Protein AF-A0A1Y4I1W2-F1 (afdb_monomer_lite)

Sequence (93 aa):
MILDFAKDPNEYVSRRALLAMPALRPDCVEQFAPLFWERNCYSLELQEYQRIAVLVSLDAIHSDLLPQYLEQAKQDGRRYLLEHAERIEGGLL

pLDDT: mean 94.68, std 5.74, range [60.34, 98.44]

Foldseek 3Di:
DLVVQCVDPDLVSNLVSLLCCCVPPLVCLVVCLVVQQVDPPDDPVSNLSSLLSSLNSCLSSVHPCNVVSLVVLVVVPDDVSVVSSVCSVVVND

Radius of gyration: 12.1 Å; chains: 1; bounding box: 32×21×30 Å

Structure (mmCIF, N/CA/C/O backbone):
data_AF-A0A1Y4I1W2-F1
#
_entry.id   AF-A0A1Y4I1W2-F1
#
loop_
_atom_site.group_PDB
_atom_site.id
_atom_site.type_symbol
_atom_site.label_atom_id
_atom_site.label_alt_id
_atom_site.label_comp_id
_atom_site.label_asym_id
_atom_site.label_entity_id
_atom_site.label_seq_id
_atom_site.pdbx_PDB_ins_code
_atom_site.Cartn_x
_atom_site.Cartn_y
_atom_site.Cartn_z
_atom_site.occupancy
_atom_site.B_iso_or_equiv
_atom_site.auth_seq_id
_atom_site.auth_comp_id
_atom_site.auth_asym_id
_atom_site.auth_atom_id
_atom_site.pdbx_PDB_model_num
ATOM 1 N N . MET A 1 1 ? 12.274 -5.441 -14.350 1.00 83.19 1 MET A N 1
ATOM 2 C CA . MET A 1 1 ? 12.278 -3.964 -14.441 1.00 83.19 1 MET A CA 1
ATOM 3 C C . MET A 1 1 ? 11.490 -3.326 -13.293 1.00 83.19 1 MET A C 1
ATOM 5 O O . MET A 1 1 ? 12.134 -2.936 -12.337 1.00 83.19 1 MET A O 1
ATOM 9 N N . ILE A 1 2 ? 10.142 -3.271 -13.282 1.00 90.25 2 ILE A N 1
ATOM 10 C CA . ILE A 1 2 ? 9.396 -2.649 -12.151 1.00 90.25 2 ILE A CA 1
ATOM 11 C C . ILE A 1 2 ? 9.503 -3.431 -10.829 1.00 90.25 2 ILE A C 1
ATOM 13 O O . ILE A 1 2 ? 9.639 -2.840 -9.763 1.00 90.25 2 ILE A O 1
ATOM 17 N N . LEU A 1 3 ? 9.523 -4.765 -10.910 1.00 92.50 3 LEU A N 1
ATOM 18 C CA . LEU A 1 3 ? 9.657 -5.643 -9.741 1.00 92.50 3 LEU A CA 1
ATOM 19 C C . LEU A 1 3 ? 11.024 -5.520 -9.052 1.00 92.50 3 LEU A C 1
ATOM 21 O O . LEU A 1 3 ? 11.133 -5.794 -7.860 1.00 92.50 3 LEU A O 1
ATOM 25 N N . ASP A 1 4 ? 12.054 -5.106 -9.793 1.00 94.31 4 ASP A N 1
ATOM 26 C CA . ASP A 1 4 ? 13.392 -4.879 -9.242 1.00 94.31 4 ASP A CA 1
ATOM 27 C C . ASP A 1 4 ? 13.411 -3.566 -8.451 1.00 94.31 4 ASP A C 1
ATOM 29 O O . ASP A 1 4 ? 13.894 -3.538 -7.323 1.00 94.31 4 ASP A O 1
ATOM 33 N N . PHE A 1 5 ? 12.769 -2.512 -8.975 1.00 94.94 5 PHE A N 1
ATOM 34 C CA . PHE A 1 5 ? 12.607 -1.244 -8.257 1.00 94.94 5 PHE A CA 1
ATOM 35 C C . PHE A 1 5 ? 11.791 -1.394 -6.966 1.00 94.94 5 PHE A C 1
ATOM 37 O O . PHE A 1 5 ? 12.107 -0.747 -5.975 1.00 94.94 5 PHE A O 1
ATOM 44 N N . ALA A 1 6 ? 10.803 -2.295 -6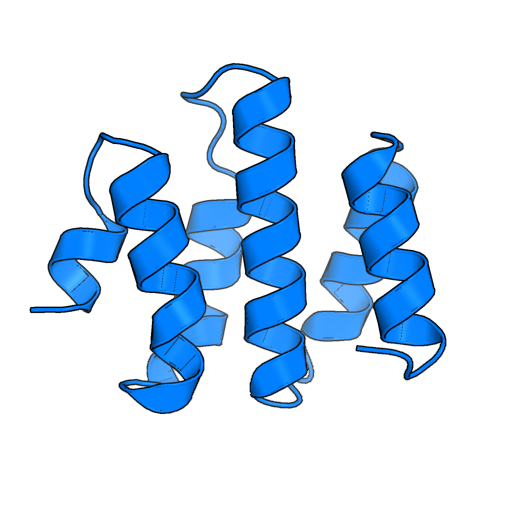.914 1.00 94.25 6 ALA A N 1
ATOM 45 C CA . ALA A 1 6 ? 10.052 -2.582 -5.682 1.00 94.25 6 ALA A CA 1
ATOM 46 C C . ALA A 1 6 ? 10.928 -3.167 -4.546 1.00 94.25 6 ALA A C 1
ATOM 48 O O . ALA A 1 6 ? 10.547 -3.147 -3.372 1.00 94.25 6 ALA A O 1
ATOM 49 N N . LYS A 1 7 ? 12.118 -3.678 -4.878 1.00 92.19 7 LYS A N 1
ATOM 50 C CA . LYS A 1 7 ? 13.100 -4.219 -3.928 1.00 92.19 7 LYS A CA 1
ATOM 51 C C . LYS A 1 7 ? 14.248 -3.250 -3.635 1.00 92.19 7 LYS A C 1
ATOM 53 O O . LYS A 1 7 ? 15.157 -3.615 -2.895 1.00 92.19 7 LYS A O 1
ATOM 58 N N . ASP A 1 8 ? 14.213 -2.044 -4.197 1.00 94.44 8 ASP A N 1
ATOM 59 C CA . ASP A 1 8 ? 15.255 -1.044 -3.992 1.00 94.44 8 ASP A CA 1
ATOM 60 C C . ASP A 1 8 ? 15.345 -0.643 -2.504 1.00 94.44 8 ASP A C 1
ATOM 62 O O . ASP A 1 8 ? 14.306 -0.489 -1.845 1.00 94.44 8 ASP A O 1
ATOM 66 N N . PRO A 1 9 ? 16.560 -0.487 -1.942 1.00 91.94 9 PRO A N 1
ATOM 67 C CA . PRO A 1 9 ? 16.726 -0.052 -0.559 1.00 91.94 9 PRO A CA 1
ATOM 68 C C . PRO A 1 9 ? 16.190 1.363 -0.316 1.00 91.94 9 PRO A C 1
ATOM 70 O O . PRO A 1 9 ? 15.801 1.671 0.808 1.00 91.94 9 PRO A O 1
ATOM 73 N N . ASN A 1 10 ? 16.133 2.223 -1.333 1.00 94.12 10 ASN A N 1
ATOM 74 C CA . ASN A 1 10 ? 15.550 3.550 -1.217 1.00 94.12 10 ASN A CA 1
ATOM 75 C C . ASN A 1 10 ? 14.016 3.447 -1.139 1.00 94.12 10 ASN A C 1
ATOM 77 O O . ASN A 1 10 ? 13.357 2.986 -2.078 1.00 94.12 10 ASN A O 1
ATOM 81 N N . GLU A 1 11 ? 13.441 3.903 -0.021 1.00 94.69 11 GLU A N 1
ATOM 82 C CA . GLU A 1 11 ? 11.987 3.915 0.189 1.00 94.69 11 GLU A CA 1
ATOM 83 C C . GLU A 1 11 ? 11.263 4.604 -0.962 1.00 94.69 11 GLU A C 1
ATOM 85 O O . GLU A 1 11 ? 10.294 4.062 -1.480 1.00 94.69 11 GLU A O 1
ATOM 90 N N . TYR A 1 12 ? 11.772 5.745 -1.427 1.00 95.12 12 TYR A N 1
ATOM 91 C CA . TYR A 1 12 ? 11.110 6.509 -2.473 1.00 95.12 12 TYR A CA 1
ATOM 92 C C . TYR A 1 12 ? 11.017 5.700 -3.770 1.00 95.12 12 TYR A C 1
ATOM 94 O O . TYR A 1 12 ? 9.962 5.651 -4.399 1.00 95.12 12 TYR A O 1
ATOM 102 N N . VAL A 1 13 ? 12.102 5.024 -4.159 1.00 96.31 13 VAL A N 1
ATOM 103 C CA . VAL A 1 13 ? 12.139 4.200 -5.377 1.00 96.31 13 VAL A CA 1
ATOM 104 C C . VAL A 1 13 ? 11.186 3.017 -5.245 1.00 96.31 13 VAL A C 1
ATOM 106 O O . VAL A 1 13 ? 10.337 2.810 -6.115 1.00 96.31 13 VAL A O 1
ATOM 109 N N . SER A 1 14 ? 11.275 2.283 -4.135 1.00 96.00 14 SER A N 1
ATOM 110 C CA . SER A 1 14 ? 10.429 1.111 -3.906 1.00 96.00 14 SER A CA 1
ATOM 111 C C . SER A 1 14 ? 8.948 1.470 -3.782 1.00 96.00 14 SER A C 1
ATOM 113 O O . SER A 1 14 ? 8.109 0.814 -4.403 1.00 96.00 14 SER A O 1
ATOM 115 N N . ARG A 1 15 ? 8.603 2.562 -3.093 1.00 96.81 15 ARG A N 1
ATOM 116 C CA . ARG A 1 15 ? 7.231 3.074 -2.999 1.00 96.81 15 ARG A CA 1
ATOM 117 C C . ARG A 1 15 ? 6.684 3.518 -4.349 1.00 96.81 15 ARG A C 1
ATOM 119 O O . ARG A 1 15 ? 5.551 3.183 -4.688 1.00 96.81 15 ARG A O 1
ATOM 126 N N . ARG A 1 16 ? 7.463 4.255 -5.149 1.00 97.56 16 ARG A N 1
ATOM 127 C CA . ARG A 1 16 ? 7.036 4.662 -6.501 1.00 97.56 16 ARG A CA 1
ATOM 128 C C . ARG A 1 16 ? 6.840 3.459 -7.418 1.00 97.56 16 ARG A C 1
ATOM 130 O O . ARG A 1 16 ? 5.930 3.488 -8.242 1.00 97.56 16 ARG A O 1
ATOM 137 N N . ALA A 1 17 ? 7.639 2.408 -7.250 1.00 97.38 17 ALA A N 1
ATOM 138 C CA . ALA A 1 17 ? 7.449 1.164 -7.979 1.00 97.38 17 ALA A CA 1
ATOM 139 C C . ALA A 1 17 ? 6.142 0.460 -7.592 1.00 97.38 17 ALA A C 1
ATOM 141 O O . ALA A 1 17 ? 5.423 0.017 -8.486 1.00 97.38 17 ALA A O 1
ATOM 142 N N . LEU A 1 18 ? 5.807 0.413 -6.295 1.00 97.44 18 LEU A N 1
ATOM 143 C CA . LEU A 1 18 ? 4.538 -0.145 -5.819 1.00 97.44 18 LEU A CA 1
ATOM 144 C C . LEU A 1 18 ? 3.337 0.623 -6.387 1.00 97.44 18 LEU A C 1
ATOM 146 O O . LEU A 1 18 ? 2.454 0.011 -6.973 1.00 97.44 18 LEU A O 1
ATOM 150 N N . LEU A 1 19 ? 3.355 1.958 -6.328 1.00 97.69 19 LEU A N 1
ATOM 151 C CA . LEU A 1 19 ? 2.269 2.800 -6.854 1.00 97.69 19 LEU A CA 1
ATOM 152 C C . LEU A 1 19 ? 2.065 2.675 -8.373 1.00 97.69 19 LEU A C 1
ATOM 154 O O . LEU A 1 19 ? 0.968 2.905 -8.870 1.00 97.69 19 LEU A O 1
ATOM 158 N N . ALA A 1 20 ? 3.111 2.334 -9.128 1.00 97.56 20 ALA A N 1
ATOM 159 C CA . ALA A 1 20 ? 3.008 2.081 -10.565 1.00 97.56 20 ALA A CA 1
ATOM 160 C C . ALA A 1 20 ? 2.598 0.631 -10.891 1.00 97.56 20 ALA A C 1
ATOM 162 O O . ALA A 1 20 ? 2.247 0.326 -12.033 1.00 97.56 20 ALA A O 1
ATOM 163 N N . MET A 1 21 ? 2.660 -0.274 -9.910 1.00 96.75 21 MET A N 1
ATOM 164 C CA . MET A 1 21 ? 2.439 -1.703 -10.099 1.00 96.75 21 MET A CA 1
ATOM 165 C C . MET A 1 21 ? 1.013 -2.046 -10.555 1.00 96.75 21 MET A C 1
ATOM 167 O O . MET A 1 21 ? 0.922 -2.844 -11.483 1.00 96.75 21 MET A O 1
ATOM 171 N N . PRO A 1 22 ? -0.076 -1.424 -10.053 1.00 97.44 22 PRO A N 1
ATOM 172 C CA . PRO A 1 22 ? -1.430 -1.677 -10.558 1.00 97.44 22 PRO A CA 1
ATOM 173 C C . PRO A 1 22 ? -1.567 -1.529 -12.080 1.00 97.44 22 PRO A C 1
ATOM 175 O O . PRO A 1 22 ? -2.216 -2.341 -12.730 1.00 97.44 22 PRO A O 1
ATOM 178 N N . ALA A 1 23 ? -0.903 -0.531 -12.672 1.00 97.19 23 ALA A N 1
ATOM 179 C CA . ALA A 1 23 ? -0.978 -0.274 -14.110 1.00 97.19 23 ALA A CA 1
ATOM 180 C C . ALA A 1 23 ? -0.075 -1.197 -14.948 1.00 97.19 23 ALA A C 1
ATOM 182 O O . ALA A 1 23 ? -0.357 -1.444 -16.118 1.00 97.19 23 ALA A O 1
ATOM 183 N N . LEU A 1 24 ? 1.039 -1.671 -14.380 1.00 96.56 24 LEU A N 1
ATOM 184 C CA . LEU A 1 24 ? 2.071 -2.405 -15.123 1.00 96.56 24 LEU A CA 1
ATOM 185 C C . LEU A 1 24 ? 2.036 -3.917 -14.884 1.00 96.56 24 LEU A C 1
ATOM 187 O O . LEU A 1 24 ? 2.359 -4.685 -15.787 1.00 96.56 24 LEU A O 1
ATOM 191 N N . ARG A 1 25 ? 1.733 -4.326 -13.651 1.00 95.88 25 ARG A N 1
ATOM 192 C CA . ARG A 1 25 ? 1.764 -5.696 -13.118 1.00 95.88 25 ARG A CA 1
ATOM 193 C C . ARG A 1 25 ? 0.730 -5.858 -11.988 1.00 95.88 25 ARG A C 1
ATOM 195 O O . ARG A 1 25 ? 1.123 -6.125 -10.850 1.00 95.88 25 ARG A O 1
ATOM 202 N N . PRO A 1 26 ? -0.577 -5.679 -12.267 1.00 96.06 26 PRO A N 1
ATOM 203 C CA . PRO A 1 26 ? -1.626 -5.804 -11.248 1.00 96.06 26 PRO A CA 1
ATOM 204 C C . PRO A 1 26 ? -1.608 -7.176 -10.561 1.00 96.06 26 PRO A C 1
ATOM 206 O O . PRO A 1 26 ? -1.860 -7.269 -9.365 1.00 96.06 26 PRO A O 1
ATOM 209 N N . ASP A 1 27 ? -1.186 -8.216 -11.288 1.00 95.56 27 ASP A N 1
ATOM 210 C CA . ASP A 1 27 ? -1.001 -9.590 -10.811 1.00 95.56 27 ASP A CA 1
ATOM 211 C C . ASP A 1 27 ? -0.004 -9.729 -9.646 1.00 95.56 27 ASP A C 1
ATOM 213 O O . ASP A 1 27 ? -0.002 -10.739 -8.950 1.00 95.56 27 ASP A O 1
ATOM 217 N N . CYS A 1 28 ? 0.857 -8.732 -9.434 1.00 96.00 28 CYS A N 1
ATOM 218 C CA . CYS A 1 28 ? 1.884 -8.755 -8.396 1.00 96.00 28 CYS A CA 1
ATOM 219 C C . CYS A 1 28 ? 1.527 -7.917 -7.158 1.00 96.00 28 CYS A C 1
ATOM 221 O O . CYS A 1 28 ? 2.199 -8.055 -6.139 1.00 96.00 28 CYS A O 1
ATOM 223 N N . VAL A 1 29 ? 0.517 -7.042 -7.210 1.00 97.19 29 VAL A N 1
ATOM 224 C CA . VAL A 1 29 ? 0.266 -6.055 -6.139 1.00 97.19 29 VAL A CA 1
ATOM 225 C C . VAL A 1 29 ? 0.011 -6.737 -4.794 1.00 97.19 29 VAL A C 1
ATOM 227 O O . VAL A 1 29 ? 0.667 -6.410 -3.804 1.00 97.19 29 VAL A O 1
ATOM 230 N N . GLU A 1 30 ? -0.870 -7.737 -4.767 1.00 97.69 30 GLU A N 1
ATOM 231 C CA . GLU A 1 30 ? -1.197 -8.487 -3.547 1.00 97.69 30 GLU A CA 1
ATOM 232 C C . GLU A 1 30 ? 0.020 -9.214 -2.964 1.00 97.69 30 GLU A C 1
ATOM 234 O O . GLU A 1 30 ? 0.203 -9.243 -1.749 1.00 97.69 30 GLU A O 1
ATOM 239 N N . GLN A 1 31 ? 0.909 -9.735 -3.818 1.00 95.81 31 GLN A N 1
ATOM 240 C CA . GLN A 1 31 ? 2.144 -10.392 -3.383 1.00 95.81 31 GLN A CA 1
ATOM 241 C C . GLN A 1 31 ? 3.094 -9.416 -2.670 1.00 95.81 31 GLN A C 1
ATOM 243 O O . GLN A 1 31 ? 3.817 -9.804 -1.750 1.00 95.81 31 GLN A O 1
ATOM 248 N N . PHE A 1 32 ? 3.123 -8.153 -3.099 1.00 95.50 32 PHE A N 1
ATOM 249 C CA . PHE A 1 32 ? 4.001 -7.135 -2.525 1.00 95.50 32 PHE A CA 1
ATOM 250 C C . PHE A 1 32 ? 3.388 -6.395 -1.332 1.00 95.50 32 PHE A C 1
ATOM 252 O O . PHE A 1 32 ? 4.149 -5.845 -0.535 1.00 95.50 32 PHE A O 1
ATOM 259 N N . ALA A 1 33 ? 2.065 -6.420 -1.158 1.00 97.12 33 ALA A N 1
ATOM 260 C CA . ALA A 1 33 ? 1.386 -5.801 -0.022 1.00 97.12 33 ALA A CA 1
ATOM 261 C C . ALA A 1 33 ? 1.992 -6.185 1.350 1.00 97.12 33 ALA A C 1
ATOM 263 O O . ALA A 1 33 ? 2.426 -5.269 2.055 1.00 97.12 33 ALA A O 1
ATOM 264 N N . PRO A 1 34 ? 2.157 -7.478 1.718 1.00 96.38 34 PRO A N 1
ATOM 265 C CA . PRO A 1 34 ? 2.731 -7.836 3.019 1.00 96.38 34 PRO A CA 1
ATOM 266 C C . PRO A 1 34 ? 4.199 -7.407 3.135 1.00 96.38 34 PRO A C 1
ATOM 268 O O . PRO A 1 34 ? 4.618 -6.868 4.158 1.00 96.38 34 PRO A O 1
ATOM 271 N N . LEU A 1 35 ? 4.969 -7.546 2.048 1.00 94.19 35 LEU A N 1
ATOM 272 C CA . LEU A 1 35 ? 6.387 -7.170 2.009 1.00 94.19 35 LEU A CA 1
ATOM 273 C C . LEU A 1 35 ? 6.611 -5.679 2.266 1.00 94.19 35 LEU A C 1
ATOM 275 O O . LEU A 1 35 ? 7.652 -5.296 2.797 1.00 94.19 35 LEU A O 1
ATOM 279 N N . PHE A 1 36 ? 5.677 -4.835 1.829 1.00 95.69 36 PHE A N 1
ATOM 280 C CA . PHE A 1 36 ? 5.738 -3.396 2.041 1.00 95.69 36 PHE A CA 1
ATOM 281 C C . PHE A 1 36 ? 5.141 -2.988 3.386 1.00 95.69 36 PHE A C 1
ATOM 283 O O . PHE A 1 36 ? 5.669 -2.086 4.030 1.00 95.69 36 PHE A O 1
ATOM 290 N N . TRP A 1 37 ? 4.082 -3.662 3.829 1.00 96.94 37 TRP A N 1
ATOM 291 C CA . TRP A 1 37 ? 3.407 -3.353 5.085 1.00 96.94 37 TRP A CA 1
ATOM 292 C C . TRP A 1 37 ? 4.269 -3.634 6.322 1.00 96.94 37 TRP A C 1
ATOM 294 O O . TRP A 1 37 ? 4.299 -2.841 7.270 1.00 96.94 37 TRP A O 1
ATOM 304 N N . GLU A 1 38 ? 4.984 -4.761 6.297 1.00 94.31 38 GLU A N 1
ATOM 305 C CA . GLU A 1 38 ? 5.816 -5.251 7.401 1.00 94.31 38 GLU A CA 1
ATOM 306 C C . GLU A 1 38 ? 7.227 -4.644 7.406 1.00 94.31 38 GLU A C 1
ATOM 308 O O . GLU A 1 38 ? 7.983 -4.818 8.365 1.00 94.31 38 GLU A O 1
ATOM 313 N N . ARG A 1 39 ? 7.607 -3.911 6.351 1.00 90.31 39 ARG A N 1
ATOM 314 C CA . ARG A 1 39 ? 8.950 -3.341 6.223 1.00 90.31 39 ARG A CA 1
ATOM 315 C C . ARG A 1 39 ? 9.159 -2.232 7.257 1.00 90.31 39 ARG A C 1
ATOM 317 O O . ARG A 1 39 ? 8.611 -1.141 7.156 1.00 90.31 39 ARG A O 1
ATOM 324 N N . ASN A 1 40 ? 10.021 -2.498 8.232 1.00 90.31 40 ASN A N 1
ATOM 325 C CA . ASN A 1 40 ? 10.309 -1.604 9.357 1.00 90.31 40 ASN A CA 1
ATOM 326 C C . ASN A 1 40 ? 11.733 -1.013 9.328 1.00 90.31 40 ASN A C 1
ATOM 328 O O . ASN A 1 40 ? 12.211 -0.502 10.338 1.00 90.31 40 ASN A O 1
ATOM 332 N N . CYS A 1 41 ? 12.415 -1.062 8.179 1.00 89.50 41 CYS A N 1
ATOM 333 C CA . CYS A 1 41 ? 13.787 -0.565 8.026 1.00 89.50 41 CYS A CA 1
ATOM 334 C C . CYS A 1 41 ? 13.896 0.946 7.739 1.00 89.50 41 CYS A C 1
ATOM 336 O O . CYS A 1 41 ? 15.008 1.464 7.644 1.00 89.50 41 CYS A O 1
ATOM 338 N N . TYR A 1 42 ? 12.769 1.655 7.612 1.00 91.06 42 TYR A N 1
ATOM 339 C CA . TYR A 1 42 ? 12.719 3.107 7.402 1.00 91.06 42 TYR A CA 1
ATOM 340 C C . TYR A 1 42 ? 12.325 3.866 8.674 1.00 91.06 42 TYR A C 1
ATOM 342 O O . TYR A 1 42 ? 11.870 3.268 9.651 1.00 91.06 42 TYR A O 1
ATOM 350 N N . SER A 1 43 ? 12.466 5.196 8.662 1.00 94.00 43 SER A N 1
ATOM 351 C CA . SER A 1 43 ? 11.913 6.053 9.718 1.00 94.00 43 SER A CA 1
ATOM 352 C C . SER A 1 43 ? 10.392 5.887 9.820 1.00 94.00 43 SER A C 1
ATOM 354 O O . SER A 1 43 ? 9.739 5.477 8.861 1.00 94.00 43 SER A O 1
ATOM 356 N N . LEU A 1 44 ? 9.810 6.227 10.973 1.00 92.56 44 LEU A N 1
ATOM 357 C CA . LEU A 1 44 ? 8.364 6.089 11.200 1.00 92.56 44 LEU A CA 1
ATOM 358 C C . LEU A 1 44 ? 7.523 6.852 10.164 1.00 92.56 44 LEU A C 1
ATOM 360 O O . LEU A 1 44 ? 6.505 6.336 9.712 1.00 92.56 44 LEU A O 1
ATOM 364 N N . GLU A 1 45 ? 7.984 8.035 9.756 1.00 93.31 45 GLU A N 1
ATOM 365 C CA . GLU A 1 45 ? 7.356 8.841 8.704 1.00 93.31 45 GLU A CA 1
ATOM 366 C C . GLU A 1 45 ? 7.379 8.122 7.345 1.00 93.31 45 GLU A C 1
ATOM 368 O O . GLU A 1 45 ? 6.363 8.004 6.668 1.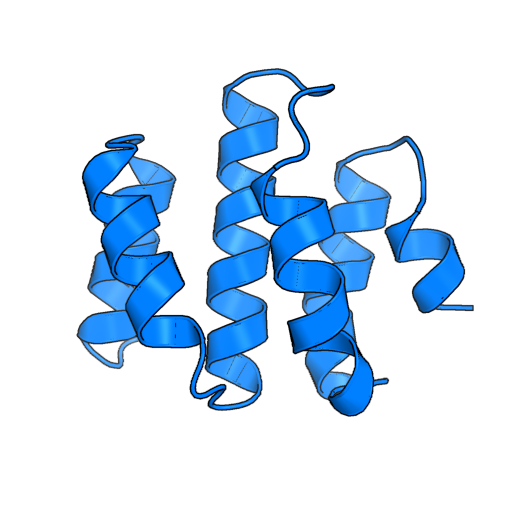00 93.31 45 GLU A O 1
ATOM 373 N N . LEU A 1 46 ? 8.526 7.567 6.951 1.00 94.62 46 LEU A N 1
ATOM 374 C CA . LEU A 1 46 ? 8.645 6.843 5.686 1.00 94.62 46 LEU A CA 1
ATOM 375 C C . LEU A 1 46 ? 7.845 5.532 5.687 1.00 94.62 46 LEU A C 1
ATOM 377 O O . LEU A 1 46 ? 7.240 5.179 4.678 1.00 94.62 46 LEU A O 1
ATOM 381 N N . GLN A 1 47 ? 7.775 4.839 6.826 1.00 94.69 47 GLN A N 1
ATOM 382 C CA . GLN A 1 47 ? 6.901 3.674 6.981 1.00 94.69 47 GLN A CA 1
ATOM 383 C C . GLN A 1 47 ? 5.419 4.040 6.796 1.00 94.69 47 GLN A C 1
ATOM 385 O O . GLN A 1 47 ? 4.650 3.231 6.282 1.00 94.69 47 GLN A O 1
ATOM 390 N N . GLU A 1 48 ? 5.001 5.236 7.221 1.00 96.06 48 GLU A N 1
ATOM 391 C CA . GLU A 1 48 ? 3.636 5.728 7.011 1.00 96.06 48 GLU A CA 1
ATOM 392 C C . GLU A 1 48 ? 3.325 5.873 5.517 1.00 96.06 48 GLU A C 1
ATOM 394 O O . GLU A 1 48 ? 2.362 5.280 5.028 1.00 96.06 48 GLU A O 1
ATOM 399 N N . TYR A 1 49 ? 4.188 6.558 4.761 1.00 96.00 49 TYR A N 1
ATOM 400 C CA . TYR A 1 49 ? 4.021 6.704 3.311 1.00 96.00 49 TYR A CA 1
ATOM 401 C C . TYR A 1 49 ? 4.062 5.373 2.563 1.00 96.00 49 TYR A C 1
ATOM 403 O O . TYR A 1 49 ? 3.324 5.182 1.590 1.00 96.00 49 TYR A O 1
ATOM 411 N N . GLN A 1 50 ? 4.900 4.441 3.009 1.00 96.50 50 GLN A N 1
ATOM 412 C CA . GLN A 1 50 ? 4.978 3.114 2.421 1.00 96.50 50 GLN A CA 1
ATOM 413 C C . GLN A 1 50 ? 3.669 2.332 2.609 1.00 96.50 50 GLN A C 1
ATOM 415 O O . GLN A 1 50 ? 3.170 1.733 1.657 1.00 96.50 50 GLN A O 1
ATOM 420 N N . ARG A 1 51 ? 3.081 2.368 3.809 1.00 97.44 51 ARG A N 1
ATOM 421 C CA . ARG A 1 51 ? 1.797 1.711 4.099 1.00 97.44 51 ARG A CA 1
ATOM 422 C C . ARG A 1 51 ? 0.634 2.362 3.362 1.00 97.44 51 ARG A C 1
ATOM 424 O O . ARG A 1 51 ? -0.202 1.646 2.821 1.00 97.44 51 ARG A O 1
ATOM 431 N N . ILE A 1 52 ? 0.631 3.690 3.237 1.00 97.69 52 ILE A N 1
ATOM 432 C CA . ILE A 1 52 ? -0.330 4.400 2.379 1.00 97.69 52 ILE A CA 1
ATOM 433 C C . ILE A 1 52 ? -0.249 3.872 0.940 1.00 97.69 52 ILE A C 1
ATOM 435 O O . ILE A 1 52 ? -1.277 3.626 0.314 1.00 97.69 52 ILE A O 1
ATOM 439 N N . ALA A 1 53 ? 0.956 3.634 0.412 1.00 97.81 53 ALA A N 1
ATOM 440 C CA . ALA A 1 53 ? 1.108 3.090 -0.935 1.00 97.81 53 ALA A CA 1
ATOM 441 C C . ALA A 1 53 ? 0.568 1.660 -1.085 1.00 97.81 53 ALA A C 1
ATOM 443 O O . ALA A 1 53 ? 0.083 1.328 -2.166 1.00 97.81 53 ALA A O 1
ATOM 444 N N . VAL A 1 54 ? 0.608 0.837 -0.030 1.00 98.25 54 VAL A N 1
ATOM 445 C CA . VAL A 1 54 ? -0.061 -0.476 -0.02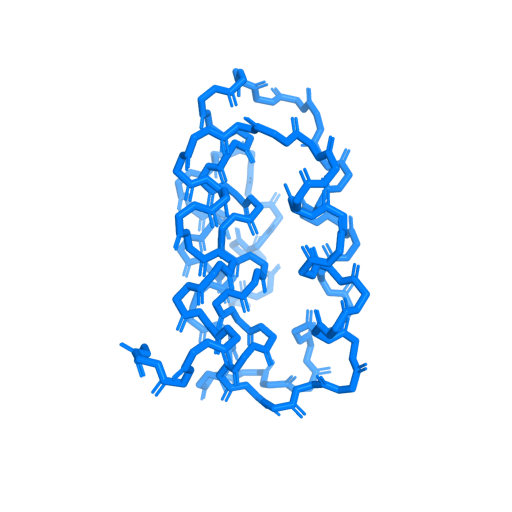0 1.00 98.25 54 VAL A CA 1
ATOM 446 C C . VAL A 1 54 ? -1.566 -0.297 -0.179 1.00 98.25 54 VAL A C 1
ATOM 448 O O . VAL A 1 54 ? -2.139 -0.888 -1.091 1.00 98.25 54 VAL A O 1
ATOM 451 N N . LEU A 1 55 ? -2.183 0.567 0.634 1.00 98.31 55 LEU A N 1
ATOM 452 C CA . LEU A 1 55 ? -3.624 0.822 0.569 1.00 98.31 55 LEU A CA 1
ATOM 453 C C . LEU A 1 55 ? -4.057 1.308 -0.819 1.00 98.31 55 LEU A C 1
ATOM 455 O O . LEU A 1 55 ? -4.942 0.721 -1.431 1.00 98.31 55 LEU A O 1
ATOM 459 N N . VAL A 1 56 ? -3.374 2.327 -1.347 1.00 98.06 56 VAL A N 1
ATOM 460 C CA . VAL A 1 56 ? -3.666 2.901 -2.671 1.00 98.06 56 VAL A CA 1
ATOM 461 C C . VAL A 1 56 ? -3.506 1.865 -3.785 1.00 98.06 56 VAL A C 1
ATOM 463 O O . VAL A 1 56 ? -4.294 1.836 -4.724 1.00 98.06 56 VAL A O 1
ATOM 466 N N . SER A 1 57 ? -2.487 1.007 -3.704 1.00 98.25 57 SER A N 1
ATOM 467 C CA . SER A 1 57 ? -2.243 0.018 -4.759 1.00 98.25 57 SER A CA 1
ATOM 468 C C . SER A 1 57 ? -3.275 -1.107 -4.739 1.00 98.25 57 SER A C 1
ATOM 470 O O . SER A 1 57 ? -3.683 -1.556 -5.806 1.00 98.25 57 SER A O 1
ATOM 472 N N . LEU A 1 58 ? -3.704 -1.546 -3.551 1.00 98.44 58 LEU A N 1
ATOM 473 C CA . LEU A 1 58 ? -4.760 -2.550 -3.390 1.00 98.44 58 LEU A CA 1
ATOM 474 C C . LEU A 1 58 ? -6.125 -2.018 -3.841 1.00 98.44 58 LEU A C 1
ATOM 476 O O . LEU A 1 58 ? -6.859 -2.735 -4.517 1.00 98.44 58 LEU A O 1
ATOM 480 N N . ASP A 1 59 ? -6.435 -0.762 -3.518 1.00 98.00 59 ASP A N 1
ATOM 481 C CA . ASP A 1 59 ? -7.646 -0.076 -3.974 1.00 98.00 59 ASP A CA 1
ATOM 482 C C . ASP A 1 59 ? -7.701 0.042 -5.500 1.00 98.00 59 ASP A C 1
ATOM 484 O O . ASP A 1 59 ? -8.692 -0.341 -6.121 1.00 98.00 59 ASP A O 1
ATOM 488 N N . ALA A 1 60 ? -6.585 0.428 -6.126 1.00 97.75 60 ALA A N 1
ATOM 489 C CA . ALA A 1 60 ? -6.485 0.560 -7.579 1.00 97.75 60 ALA A CA 1
ATOM 490 C C . ALA A 1 60 ? -6.732 -0.747 -8.358 1.00 97.75 60 ALA A C 1
ATOM 492 O O . ALA A 1 60 ? -7.049 -0.691 -9.546 1.00 97.75 60 ALA A O 1
ATOM 493 N N . ILE A 1 61 ? -6.563 -1.913 -7.725 1.00 97.62 61 ILE A N 1
ATOM 494 C CA . ILE A 1 61 ? -6.869 -3.219 -8.333 1.00 97.62 61 ILE A CA 1
ATOM 495 C C . ILE A 1 61 ? -8.151 -3.856 -7.782 1.00 97.62 61 ILE A C 1
ATOM 497 O O . ILE A 1 61 ? -8.447 -4.993 -8.140 1.00 97.62 61 ILE A O 1
ATOM 501 N N . HIS A 1 62 ? -8.892 -3.150 -6.921 1.00 96.38 62 HIS A N 1
ATOM 502 C CA . HIS A 1 62 ? -10.065 -3.663 -6.207 1.00 96.38 62 HIS A CA 1
ATOM 503 C C . HIS A 1 62 ? -9.797 -5.004 -5.504 1.00 96.38 62 HIS A C 1
ATOM 505 O O . HIS A 1 62 ? -10.583 -5.942 -5.607 1.00 96.38 62 HIS A O 1
ATOM 511 N N . SER A 1 63 ? -8.653 -5.101 -4.821 1.00 97.75 63 SER A N 1
ATOM 512 C CA . SER A 1 63 ? -8.229 -6.331 -4.149 1.00 97.75 63 SER A CA 1
ATOM 513 C C . SER A 1 63 ? -9.146 -6.693 -2.981 1.00 97.75 63 SER A C 1
ATOM 515 O O . SER A 1 63 ? -9.452 -5.852 -2.132 1.00 97.75 63 SER A O 1
ATOM 517 N N . ASP A 1 64 ? -9.461 -7.983 -2.855 1.00 97.06 64 ASP A N 1
ATOM 518 C CA . ASP A 1 64 ? -10.181 -8.545 -1.706 1.00 97.06 64 ASP A CA 1
ATOM 519 C C . ASP A 1 64 ? -9.385 -8.435 -0.388 1.00 97.06 64 ASP A C 1
ATOM 521 O O . ASP A 1 64 ? -9.948 -8.586 0.697 1.00 97.06 64 ASP A O 1
ATOM 525 N N . LEU A 1 65 ? -8.077 -8.146 -0.452 1.00 97.38 65 LEU A N 1
ATOM 526 C CA . LEU A 1 65 ? -7.235 -7.917 0.727 1.00 97.38 65 LEU A CA 1
ATOM 527 C C . LEU A 1 65 ? -7.385 -6.504 1.301 1.00 97.38 65 LEU A C 1
ATOM 529 O O . LEU A 1 65 ? -7.013 -6.273 2.453 1.00 97.38 65 LEU A O 1
ATOM 533 N N . LEU A 1 66 ? -7.908 -5.550 0.526 1.00 97.94 66 LEU A N 1
ATOM 534 C CA . LEU A 1 66 ? -7.988 -4.146 0.927 1.00 97.94 66 LEU A CA 1
ATOM 535 C C . LEU A 1 66 ? -8.689 -3.935 2.286 1.00 97.94 66 LEU A C 1
ATOM 537 O O . LEU A 1 66 ? -8.104 -3.239 3.120 1.00 97.94 66 LEU A O 1
ATOM 541 N N . PRO A 1 67 ? -9.854 -4.553 2.584 1.00 97.62 67 PRO A N 1
ATOM 542 C CA . PRO A 1 67 ? -10.523 -4.371 3.875 1.00 97.62 67 PRO A CA 1
ATOM 543 C C . PRO A 1 67 ? -9.644 -4.744 5.074 1.0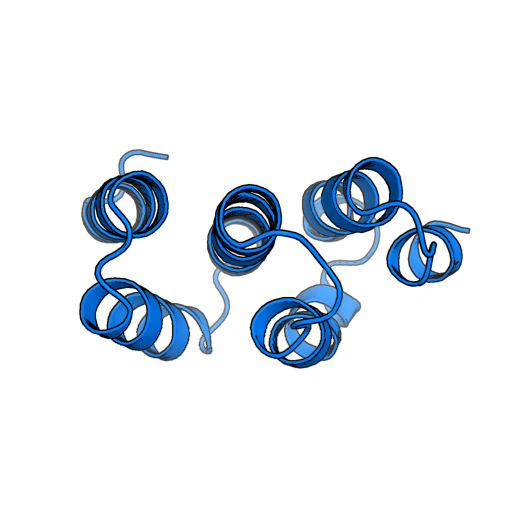0 97.62 67 PRO A C 1
ATOM 545 O O . PRO A 1 67 ? -9.657 -4.057 6.093 1.00 97.62 67 PRO A O 1
ATOM 548 N N . GLN A 1 68 ? -8.826 -5.795 4.949 1.00 97.94 68 GLN A N 1
ATOM 549 C CA . GLN A 1 68 ? -7.907 -6.201 6.013 1.00 97.94 68 GLN A CA 1
ATOM 550 C C . GLN A 1 68 ? -6.862 -5.112 6.291 1.00 97.94 68 GLN A C 1
ATOM 552 O O . GLN A 1 68 ? -6.611 -4.779 7.450 1.00 97.94 68 GLN A O 1
ATOM 557 N N . TYR A 1 69 ? -6.260 -4.545 5.245 1.00 98.12 69 TYR A N 1
ATOM 558 C CA . TYR A 1 69 ? -5.229 -3.519 5.403 1.00 98.12 69 TYR A CA 1
ATOM 559 C C . TYR A 1 69 ? -5.795 -2.178 5.884 1.00 98.12 69 TYR A C 1
ATOM 561 O O . TYR A 1 69 ? -5.115 -1.467 6.623 1.00 98.12 69 TYR A O 1
ATOM 569 N N . LEU A 1 70 ? -7.039 -1.846 5.529 1.00 97.94 70 LEU A N 1
ATOM 570 C CA . LEU A 1 70 ? -7.739 -0.672 6.059 1.00 97.94 70 LEU A CA 1
ATOM 571 C C . LEU A 1 70 ? -7.947 -0.780 7.574 1.00 97.94 70 LEU A C 1
ATOM 573 O O . LEU A 1 70 ? -7.644 0.160 8.307 1.00 97.94 70 LEU A O 1
ATOM 577 N N . GLU A 1 71 ? -8.370 -1.941 8.071 1.00 97.62 71 GLU A N 1
ATOM 578 C CA . GLU A 1 71 ? -8.489 -2.168 9.515 1.00 97.62 71 GLU A CA 1
ATOM 579 C C . GLU A 1 71 ? -7.130 -2.085 10.223 1.00 97.62 71 GLU A C 1
ATOM 581 O O . GLU A 1 71 ? -7.007 -1.453 11.275 1.00 97.62 71 GLU A O 1
ATOM 586 N N . GLN A 1 72 ? -6.073 -2.641 9.624 1.00 97.38 72 GLN A N 1
ATOM 587 C CA . GLN A 1 72 ? -4.716 -2.505 10.161 1.00 97.38 72 GLN A CA 1
ATOM 588 C C . GLN A 1 72 ? -4.234 -1.043 10.166 1.00 97.38 72 GLN A C 1
ATOM 590 O O . GLN A 1 72 ? -3.562 -0.632 11.111 1.00 97.38 72 GLN A O 1
ATOM 595 N N . ALA A 1 73 ? -4.584 -0.247 9.151 1.00 97.12 73 ALA A N 1
ATOM 596 C CA . ALA A 1 73 ? -4.269 1.181 9.080 1.00 97.12 73 ALA A CA 1
ATOM 597 C C . ALA A 1 73 ? -4.918 1.965 10.230 1.00 97.12 73 ALA A C 1
ATOM 599 O O . ALA A 1 73 ? -4.253 2.763 10.894 1.00 97.12 73 ALA A O 1
ATOM 600 N N . LYS A 1 74 ? -6.197 1.686 10.511 1.00 96.44 74 LYS A N 1
ATOM 601 C CA . LYS A 1 74 ? -6.932 2.295 11.628 1.00 96.44 74 LYS A CA 1
ATOM 602 C C . LYS A 1 74 ? -6.329 1.928 12.983 1.00 96.44 74 LYS A C 1
ATOM 604 O O . LYS A 1 74 ? -6.235 2.783 13.860 1.00 96.44 74 LYS A O 1
ATOM 609 N N . GLN A 1 75 ? -5.894 0.678 13.149 1.00 96.12 75 GLN A N 1
ATOM 610 C CA . GLN A 1 75 ? -5.241 0.207 14.376 1.00 96.12 75 GLN A CA 1
ATOM 611 C C . GLN A 1 75 ? -3.842 0.805 14.581 1.00 96.12 75 GLN A C 1
ATOM 613 O O . GLN A 1 75 ? -3.451 1.048 15.720 1.00 96.12 75 GLN A O 1
ATOM 618 N N . ASP A 1 76 ? -3.089 1.047 13.503 1.00 94.12 76 ASP A N 1
ATOM 619 C CA . ASP A 1 76 ? -1.762 1.674 13.573 1.00 94.12 76 ASP A CA 1
ATOM 620 C C . ASP A 1 76 ? -1.834 3.135 14.049 1.00 94.12 76 ASP A C 1
ATOM 622 O O . ASP A 1 76 ? -0.948 3.605 14.763 1.00 94.12 76 ASP A O 1
ATOM 626 N N . GLY A 1 77 ? -2.903 3.852 13.683 1.00 90.38 77 GLY A N 1
ATOM 627 C CA . GLY A 1 77 ? -3.259 5.155 14.255 1.00 90.38 77 GLY A CA 1
ATOM 628 C C . GLY A 1 77 ? -2.377 6.334 13.829 1.00 90.38 77 GLY A C 1
ATOM 629 O O . GLY A 1 77 ? -2.563 7.446 14.329 1.00 90.38 77 GLY A O 1
ATOM 630 N N . ARG A 1 78 ? -1.420 6.135 12.913 1.00 95.25 78 ARG A N 1
ATOM 631 C CA . ARG A 1 78 ? -0.662 7.246 12.320 1.00 95.25 78 ARG A CA 1
ATOM 632 C C . ARG A 1 78 ? -1.586 8.103 11.459 1.00 95.25 78 ARG A C 1
ATOM 634 O O . ARG A 1 78 ? -2.430 7.589 10.728 1.00 95.25 78 ARG A O 1
ATOM 641 N N . ARG A 1 79 ? -1.437 9.421 11.585 1.00 95.56 79 ARG A N 1
ATOM 642 C CA . ARG A 1 79 ? -2.422 10.401 11.121 1.00 95.56 79 ARG A CA 1
ATOM 643 C C . ARG A 1 79 ? -2.707 10.307 9.623 1.00 95.56 79 ARG A C 1
ATOM 645 O O . ARG A 1 79 ? -3.866 10.189 9.248 1.00 95.56 79 ARG A O 1
ATOM 652 N N . TYR A 1 80 ? -1.682 10.381 8.778 1.00 95.62 80 TYR A N 1
ATOM 653 C CA . TYR A 1 80 ? -1.869 10.345 7.330 1.00 95.62 80 TYR A CA 1
ATOM 654 C C . TYR A 1 80 ? -2.328 8.963 6.877 1.00 95.62 80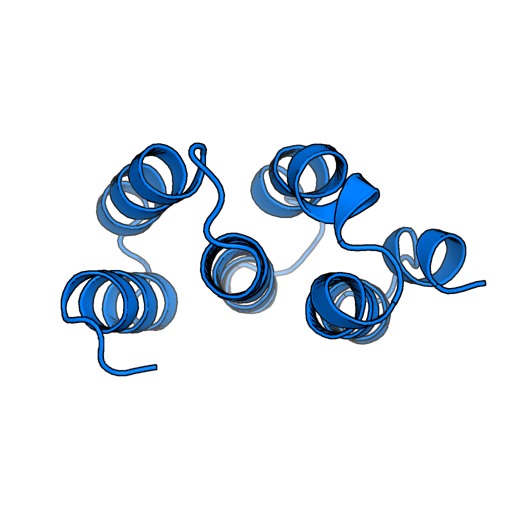 TYR A C 1
ATOM 656 O O . TYR A 1 80 ? -3.179 8.860 5.999 1.00 95.62 80 TYR A O 1
ATOM 664 N N . LEU A 1 81 ? -1.815 7.895 7.492 1.00 96.88 81 LEU A N 1
ATOM 665 C CA . LEU A 1 81 ?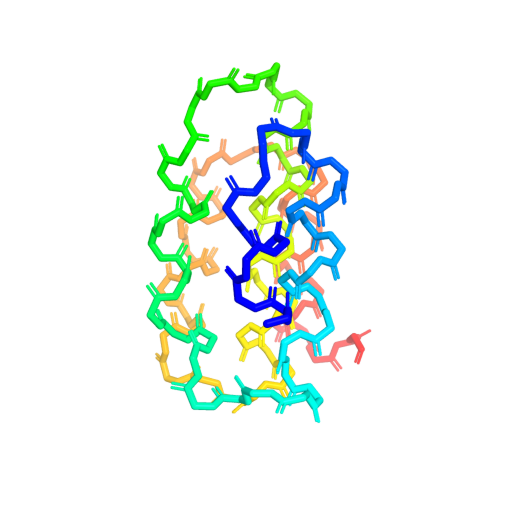 -2.267 6.538 7.184 1.00 96.88 81 LEU A CA 1
ATOM 666 C C . LEU A 1 81 ? -3.768 6.359 7.466 1.00 96.88 81 LEU A C 1
ATOM 668 O O . LEU A 1 81 ? -4.478 5.805 6.628 1.00 96.88 81 LEU A O 1
ATOM 672 N N . LEU A 1 82 ? -4.249 6.880 8.597 1.00 97.00 82 LEU A N 1
ATOM 673 C CA . LEU A 1 82 ? -5.666 6.882 8.956 1.00 97.00 82 LEU A CA 1
ATOM 674 C C . LEU A 1 82 ? -6.502 7.731 7.986 1.00 97.00 82 LEU A C 1
ATOM 676 O O . LEU A 1 82 ? -7.479 7.228 7.441 1.00 97.00 82 LEU A O 1
ATOM 680 N N . GLU A 1 83 ? -6.093 8.978 7.722 1.00 96.25 83 GLU A N 1
ATOM 681 C CA . GLU A 1 83 ? -6.790 9.879 6.787 1.00 96.25 83 GLU A CA 1
ATOM 682 C C . GLU A 1 83 ? -6.946 9.234 5.393 1.00 96.25 83 GLU A C 1
ATOM 684 O O . GLU A 1 83 ? -7.998 9.336 4.759 1.00 96.25 83 GLU A O 1
ATOM 689 N N . HIS A 1 84 ? -5.918 8.523 4.915 1.00 96.50 84 HIS A N 1
ATOM 690 C CA . HIS A 1 84 ? -5.982 7.784 3.655 1.00 96.50 84 HIS A CA 1
ATOM 691 C C . HIS A 1 84 ? -6.915 6.570 3.721 1.00 96.50 84 HIS A C 1
ATOM 693 O O . HIS A 1 84 ? -7.673 6.355 2.777 1.00 96.50 84 HIS A O 1
ATOM 699 N N . ALA A 1 85 ? -6.885 5.794 4.807 1.00 96.88 85 ALA A N 1
ATOM 700 C CA . ALA A 1 85 ? -7.766 4.642 4.974 1.00 96.88 85 ALA A CA 1
ATOM 701 C C . ALA A 1 85 ? -9.248 5.054 4.968 1.00 96.88 85 ALA A C 1
ATOM 703 O O . ALA A 1 85 ? -10.044 4.487 4.221 1.00 96.88 85 ALA A O 1
ATOM 704 N N . GLU A 1 86 ? -9.604 6.097 5.720 1.00 95.19 86 GLU A N 1
ATOM 705 C CA . GLU A 1 86 ? -10.971 6.634 5.759 1.00 95.19 86 GLU A CA 1
ATOM 706 C C . GLU A 1 86 ? -11.426 7.149 4.386 1.00 95.19 86 GLU A C 1
ATOM 708 O O . GLU A 1 86 ? -12.581 6.975 3.992 1.00 95.19 86 GLU A O 1
ATOM 713 N N . ARG A 1 87 ? -10.512 7.752 3.615 1.00 95.38 87 ARG A N 1
ATOM 714 C CA . ARG A 1 87 ? -10.812 8.239 2.266 1.00 95.38 87 ARG A CA 1
ATOM 715 C C . ARG A 1 87 ? -11.088 7.106 1.272 1.00 95.38 87 ARG A C 1
ATOM 717 O O . ARG A 1 87 ? -11.984 7.262 0.441 1.00 95.38 87 ARG A O 1
ATOM 724 N N . ILE A 1 88 ? -10.336 6.004 1.349 1.00 94.94 88 ILE A N 1
ATOM 725 C CA . ILE A 1 88 ? -10.573 4.807 0.522 1.00 94.94 88 ILE A CA 1
ATOM 726 C C . ILE A 1 88 ? -11.935 4.205 0.864 1.00 94.94 88 ILE A C 1
ATOM 728 O O . ILE A 1 88 ? -12.744 3.981 -0.030 1.00 94.94 88 ILE A O 1
ATOM 732 N N . GLU A 1 89 ? -12.231 4.009 2.151 1.00 91.12 89 GLU A N 1
ATOM 733 C CA . GLU A 1 89 ? -13.527 3.464 2.577 1.00 91.12 89 GLU A CA 1
ATOM 734 C C . GLU A 1 89 ? -14.710 4.343 2.174 1.00 91.12 89 GLU A C 1
ATOM 736 O O . GLU A 1 89 ? -15.772 3.834 1.819 1.00 91.12 89 GLU A O 1
ATOM 741 N N . GLY A 1 90 ? -14.525 5.664 2.196 1.00 89.94 90 GLY A N 1
ATOM 742 C CA . GLY A 1 90 ? -15.516 6.620 1.712 1.00 89.94 90 GLY A CA 1
ATOM 743 C C . GLY A 1 90 ? -15.684 6.650 0.187 1.00 89.94 90 GLY A C 1
ATOM 744 O O . GLY A 1 90 ? -16.577 7.350 -0.290 1.00 89.94 90 GLY A O 1
ATOM 745 N N . GLY A 1 91 ? -14.849 5.936 -0.580 1.00 80.69 91 GLY A N 1
ATOM 746 C CA . GLY A 1 91 ? -14.883 5.901 -2.046 1.00 80.69 91 GLY A CA 1
ATOM 747 C C . GLY A 1 91 ? -14.444 7.209 -2.716 1.00 80.69 91 GLY A C 1
ATOM 748 O O . GLY A 1 91 ? -14.967 7.566 -3.769 1.00 80.69 91 GLY A O 1
ATOM 749 N N . LEU A 1 92 ? -13.542 7.968 -2.083 1.00 62.84 92 LEU A N 1
ATOM 750 C CA . LEU A 1 92 ? -13.182 9.338 -2.483 1.00 62.84 92 LEU A CA 1
ATOM 751 C C . LEU A 1 92 ? -11.780 9.473 -3.115 1.00 62.84 92 LEU A C 1
ATOM 753 O O . LEU A 1 92 ? -11.262 10.596 -3.188 1.00 62.84 92 LEU A O 1
ATOM 757 N N . LEU A 1 93 ? -11.119 8.384 -3.520 1.00 60.34 93 LEU A N 1
ATOM 758 C CA . LEU A 1 93 ? -9.773 8.421 -4.122 1.00 60.34 93 LEU A CA 1
ATOM 759 C C . LEU A 1 93 ? -9.760 8.400 -5.650 1.00 60.34 93 LEU A C 1
ATOM 761 O O . LEU A 1 93 ? -10.621 7.734 -6.257 1.00 60.34 93 LEU A O 1
#

Secondary structure (DSSP, 8-state):
-HHHHTT-SSHHHHHHHHHHHHHH-GGGHHHHHHHHHS--SS-HHHHHHHHHHHHHHHHHTT-TTHHHHHHHHHHH--HHHHHHHHHHHTT--